Protein AF-A0A7J7WWN2-F1 (afdb_monomer)

pLDDT: mean 95.82, std 2.45, range [84.88, 98.0]

Organism: Myotis myotis (NCBI:txid51298)

Structure (mmCIF, N/CA/C/O backbone):
data_AF-A0A7J7WWN2-F1
#
_entry.id   AF-A0A7J7WWN2-F1
#
loop_
_atom_site.group_PDB
_atom_site.id
_atom_site.type_symbol
_atom_site.label_atom_id
_atom_site.label_alt_id
_atom_site.label_comp_id
_atom_site.label_asym_id
_atom_site.label_entity_id
_atom_site.label_seq_id
_atom_site.pdbx_PDB_ins_code
_atom_site.Cartn_x
_atom_site.Cartn_y
_atom_site.Cartn_z
_atom_site.occupancy
_atom_site.B_iso_or_equiv
_atom_site.auth_seq_id
_atom_site.auth_comp_id
_atom_site.auth_asym_id
_atom_site.auth_atom_id
_atom_site.pdbx_PDB_model_num
ATOM 1 N N . MET A 1 1 ? -7.287 5.541 -1.087 1.00 90.25 1 MET A N 1
ATOM 2 C CA . MET A 1 1 ? -7.544 4.145 -0.669 1.00 90.25 1 MET A CA 1
ATOM 3 C C . MET A 1 1 ? -7.756 4.014 0.842 1.00 90.25 1 MET A C 1
ATOM 5 O O . MET A 1 1 ? -8.864 3.671 1.226 1.00 90.25 1 MET A O 1
ATOM 9 N N . LYS A 1 2 ? -6.791 4.388 1.701 1.00 93.00 2 LYS A N 1
ATOM 10 C CA . LYS A 1 2 ? -6.899 4.333 3.181 1.00 93.00 2 LYS A CA 1
ATOM 11 C C . LYS A 1 2 ? -8.249 4.774 3.766 1.00 93.00 2 LYS A C 1
ATOM 13 O O . LYS A 1 2 ? -8.910 3.992 4.434 1.00 93.00 2 LYS A O 1
ATOM 18 N N . SER A 1 3 ? -8.684 6.007 3.483 1.00 96.56 3 SER A N 1
ATOM 19 C CA . SER A 1 3 ? -9.949 6.557 4.012 1.00 96.56 3 SER A CA 1
ATOM 20 C C . SER A 1 3 ? -11.171 5.703 3.648 1.00 96.56 3 SER A C 1
ATOM 22 O O . SER A 1 3 ? -12.039 5.461 4.482 1.00 96.56 3 SER A O 1
ATOM 24 N N 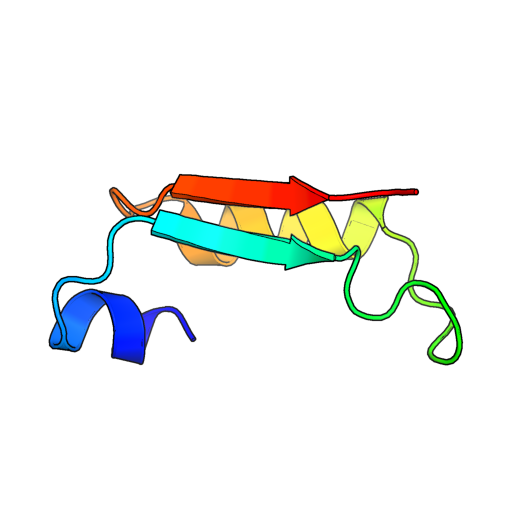. HIS A 1 4 ? -11.207 5.171 2.422 1.00 97.00 4 HIS A N 1
ATOM 25 C CA . HIS A 1 4 ? -12.271 4.271 1.993 1.00 97.00 4 HIS A CA 1
ATOM 26 C C . HIS A 1 4 ? -12.244 2.955 2.778 1.00 97.00 4 HIS A C 1
ATOM 28 O O . HIS A 1 4 ? -13.296 2.483 3.193 1.00 97.00 4 HIS A O 1
ATOM 34 N N . CYS A 1 5 ? -11.062 2.384 3.014 1.00 97.25 5 CYS A N 1
ATOM 35 C CA . CYS A 1 5 ? -10.932 1.144 3.776 1.00 97.25 5 CYS A CA 1
ATOM 36 C C . CYS A 1 5 ? -11.405 1.321 5.223 1.00 97.25 5 CYS A C 1
ATOM 38 O O . CYS A 1 5 ? -12.242 0.552 5.682 1.00 97.25 5 CYS A O 1
ATOM 40 N N . LEU A 1 6 ? -10.979 2.399 5.890 1.00 96.75 6 LEU A N 1
ATOM 41 C CA . LEU A 1 6 ? -11.409 2.719 7.256 1.00 96.75 6 LEU A CA 1
ATOM 42 C C . LEU A 1 6 ? -12.921 2.944 7.350 1.00 96.75 6 LEU A C 1
ATOM 44 O O . LEU A 1 6 ? -13.575 2.412 8.241 1.00 96.75 6 LEU A O 1
ATOM 48 N N . LYS A 1 7 ? -13.495 3.700 6.407 1.00 98.00 7 LYS A N 1
ATOM 49 C CA . LYS A 1 7 ? -14.933 3.996 6.397 1.00 98.00 7 LYS A CA 1
ATOM 50 C C . LYS A 1 7 ? -15.796 2.747 6.191 1.00 98.00 7 LYS A C 1
ATOM 52 O O . LYS A 1 7 ? -16.914 2.707 6.690 1.00 98.00 7 LYS A O 1
ATOM 57 N N . ASN A 1 8 ? -15.301 1.766 5.438 1.00 97.69 8 ASN A N 1
ATOM 58 C CA . ASN A 1 8 ? -16.068 0.582 5.047 1.00 97.69 8 ASN A CA 1
ATOM 59 C C . ASN A 1 8 ? -15.610 -0.704 5.756 1.00 97.69 8 ASN A C 1
ATOM 61 O O . ASN A 1 8 ? -16.075 -1.779 5.397 1.00 97.69 8 ASN A O 1
ATOM 65 N N . GLY A 1 9 ? -14.707 -0.611 6.739 1.00 96.75 9 GLY A N 1
ATOM 66 C CA . GLY A 1 9 ? -14.213 -1.772 7.484 1.00 96.75 9 GLY A CA 1
ATOM 67 C C . GLY A 1 9 ? -13.421 -2.771 6.635 1.00 96.75 9 GLY A C 1
ATOM 68 O O . GLY A 1 9 ? -13.446 -3.964 6.919 1.00 96.75 9 GLY A O 1
ATOM 69 N N . VAL A 1 10 ? -12.743 -2.311 5.580 1.00 97.50 10 VAL A N 1
ATOM 70 C CA . VAL A 1 10 ? -11.874 -3.171 4.763 1.00 97.50 10 VAL A CA 1
ATOM 71 C C . VAL A 1 10 ? -10.534 -3.328 5.471 1.00 97.50 10 VAL A C 1
ATOM 73 O O . VAL A 1 10 ? -9.805 -2.348 5.623 1.00 97.50 10 VAL A O 1
ATOM 76 N N . THR A 1 11 ? -10.212 -4.556 5.870 1.00 97.62 11 THR A N 1
ATOM 77 C CA . THR A 1 11 ? -8.982 -4.903 6.597 1.00 97.62 11 THR A CA 1
ATOM 78 C C . THR A 1 11 ? -7.936 -5.592 5.733 1.00 97.62 11 THR A C 1
ATOM 80 O O . THR A 1 11 ? -6.778 -5.622 6.121 1.00 97.62 11 THR A O 1
ATOM 83 N N . ASP A 1 12 ? -8.295 -6.118 4.562 1.00 98.00 12 ASP A N 1
ATOM 84 C CA . ASP A 1 12 ? -7.383 -6.901 3.726 1.00 98.00 12 ASP A CA 1
ATOM 85 C C . ASP A 1 12 ? -7.402 -6.376 2.284 1.00 98.00 12 ASP A C 1
ATOM 87 O O . ASP A 1 12 ? -8.452 -6.284 1.642 1.00 98.00 12 ASP A O 1
ATOM 91 N N . LEU A 1 13 ? -6.227 -6.018 1.767 1.00 96.75 13 LEU A N 1
ATOM 92 C CA . LEU A 1 13 ? -6.016 -5.508 0.414 1.00 96.75 13 LEU A CA 1
ATOM 93 C C . LEU A 1 13 ? -4.995 -6.376 -0.318 1.00 96.75 13 LEU A C 1
ATOM 95 O O . LEU A 1 13 ? -3.868 -6.542 0.135 1.00 96.75 13 LEU A O 1
ATOM 99 N N . SER A 1 14 ? -5.369 -6.892 -1.487 1.00 97.44 14 SER A N 1
ATOM 100 C CA . SER A 1 14 ? -4.462 -7.613 -2.388 1.00 97.44 14 SER A CA 1
ATOM 101 C C . SER A 1 14 ? -4.208 -6.787 -3.643 1.00 97.44 14 SER A C 1
ATOM 103 O O . SER A 1 14 ? -5.159 -6.319 -4.269 1.00 97.44 14 SER A O 1
ATOM 105 N N . MET A 1 15 ? -2.943 -6.591 -4.019 1.00 96.38 15 MET A N 1
ATOM 106 C CA . MET A 1 15 ? -2.582 -5.773 -5.185 1.00 96.38 15 MET A CA 1
ATOM 107 C C . MET A 1 15 ? -1.268 -6.225 -5.844 1.00 96.38 15 MET A C 1
ATOM 109 O O . MET A 1 15 ? -0.460 -6.886 -5.199 1.00 96.38 15 MET A O 1
ATOM 113 N N . PRO A 1 16 ? -1.015 -5.888 -7.120 1.00 95.69 16 PRO A N 1
ATOM 114 C CA . PRO A 1 16 ? 0.303 -6.066 -7.730 1.00 95.69 16 PRO A CA 1
ATOM 115 C C . PRO A 1 16 ? 1.284 -4.968 -7.283 1.00 95.69 16 PRO A C 1
ATOM 117 O O . PRO A 1 16 ? 0.913 -4.036 -6.565 1.00 95.69 16 PRO A O 1
ATOM 120 N N . ARG A 1 17 ? 2.534 -5.024 -7.762 1.00 95.44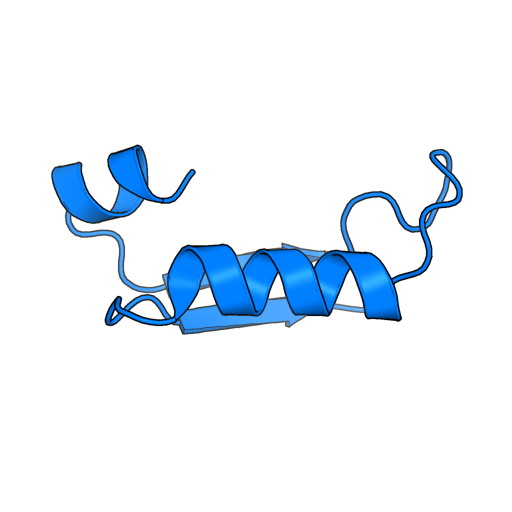 17 ARG A N 1
ATOM 121 C CA . ARG A 1 17 ? 3.481 -3.900 -7.648 1.00 95.44 17 ARG A CA 1
ATOM 122 C C . ARG A 1 17 ? 3.016 -2.701 -8.483 1.00 95.44 17 ARG A C 1
ATOM 124 O O . ARG A 1 17 ? 3.316 -2.606 -9.674 1.00 95.44 17 ARG A O 1
ATOM 131 N N . ILE A 1 18 ? 2.245 -1.808 -7.866 1.00 94.25 18 ILE A N 1
ATOM 132 C CA . ILE A 1 18 ? 1.664 -0.637 -8.536 1.00 94.25 18 ILE A CA 1
ATOM 133 C C . ILE A 1 18 ? 2.752 0.335 -9.018 1.00 94.25 18 ILE A C 1
ATOM 135 O O . ILE A 1 18 ? 3.719 0.600 -8.312 1.00 94.25 18 ILE A O 1
ATOM 139 N N . GLY A 1 19 ? 2.600 0.858 -10.236 1.00 93.31 19 GLY A N 1
ATOM 140 C CA . GLY A 1 19 ? 3.495 1.872 -10.810 1.00 93.31 19 GLY A CA 1
ATOM 141 C C . GLY A 1 19 ? 4.891 1.391 -11.240 1.00 93.31 19 GLY A C 1
ATOM 142 O O . GLY A 1 19 ? 5.641 2.163 -11.829 1.00 93.31 19 GLY A O 1
ATOM 143 N N . CYS A 1 20 ? 5.260 0.125 -11.020 1.00 92.06 20 CYS A N 1
ATOM 144 C CA . CYS 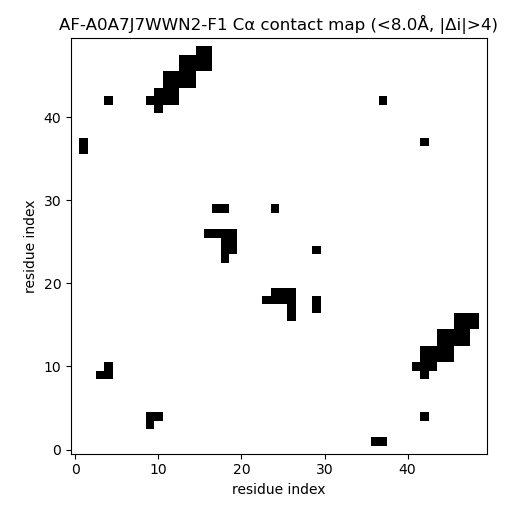A 1 20 ? 6.625 -0.362 -11.291 1.00 92.06 20 CYS A CA 1
ATOM 145 C C . CYS A 1 20 ? 6.876 -0.902 -12.707 1.00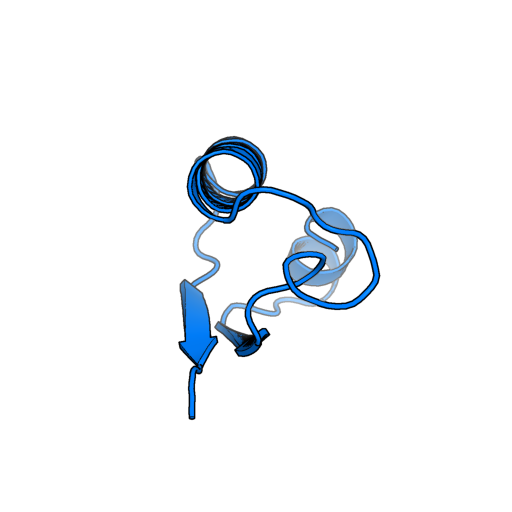 92.06 20 CYS A C 1
ATOM 147 O O . CYS A 1 20 ? 7.972 -1.367 -13.005 1.00 92.06 20 CYS A O 1
ATOM 149 N N . GLY A 1 21 ? 5.867 -0.871 -13.578 1.00 90.31 21 GLY A N 1
ATOM 150 C CA . GLY A 1 21 ? 5.975 -1.300 -14.973 1.00 90.31 21 GLY A CA 1
ATOM 151 C C . GLY A 1 21 ? 6.097 -0.110 -15.919 1.00 90.31 21 GLY A C 1
ATOM 152 O O . GLY A 1 21 ? 7.163 0.478 -16.083 1.00 90.31 21 GLY A O 1
ATOM 153 N N . LEU A 1 22 ? 4.974 0.252 -16.542 1.00 94.19 22 LEU A N 1
ATOM 154 C CA . LEU A 1 22 ? 4.908 1.333 -17.530 1.00 94.19 22 LEU A CA 1
ATOM 155 C C . LEU A 1 22 ? 5.256 2.707 -16.943 1.00 94.19 22 LEU A C 1
ATOM 157 O O . LEU A 1 22 ? 5.928 3.487 -17.614 1.00 94.19 22 LEU A O 1
ATOM 161 N N . ASP A 1 23 ? 4.873 2.963 -15.690 1.00 95.06 23 ASP A N 1
ATOM 162 C CA . ASP A 1 23 ? 5.127 4.245 -15.013 1.00 95.06 23 ASP A CA 1
ATOM 163 C C . ASP A 1 23 ? 6.567 4.370 -14.486 1.00 95.06 23 ASP A C 1
ATOM 165 O O . ASP A 1 23 ? 6.977 5.442 -14.044 1.00 95.06 23 ASP A O 1
ATOM 169 N N . ARG A 1 24 ? 7.357 3.287 -14.572 1.00 94.06 24 ARG A N 1
ATOM 170 C CA . ARG A 1 24 ? 8.785 3.227 -14.213 1.00 94.06 24 ARG A CA 1
ATOM 171 C C . ARG A 1 24 ? 9.111 3.689 -12.786 1.00 94.06 24 ARG A C 1
ATOM 173 O O . ARG A 1 24 ? 10.236 4.119 -12.526 1.00 94.06 24 ARG A O 1
ATOM 180 N N . LEU A 1 25 ? 8.164 3.597 -11.855 1.00 96.50 25 LEU A N 1
ATOM 181 C CA . LEU A 1 25 ? 8.432 3.874 -10.447 1.00 96.50 25 LEU A CA 1
ATOM 182 C C . LEU A 1 25 ? 9.266 2.744 -9.837 1.00 96.50 25 LEU A C 1
ATOM 184 O O . LEU A 1 25 ? 9.085 1.568 -10.150 1.00 96.50 25 LEU A O 1
ATOM 188 N N . GLN A 1 26 ? 10.170 3.100 -8.931 1.00 96.75 26 GLN A N 1
ATOM 189 C CA . GLN A 1 26 ? 10.938 2.120 -8.167 1.00 96.75 26 GLN A CA 1
ATOM 190 C C . GLN A 1 26 ? 10.074 1.563 -7.039 1.00 96.75 26 GLN A C 1
ATOM 192 O O . GLN A 1 26 ? 9.469 2.332 -6.286 1.00 96.75 26 GLN A O 1
ATOM 197 N N . TRP A 1 27 ? 10.003 0.235 -6.938 1.00 96.00 27 TRP A N 1
ATOM 198 C CA . TRP A 1 27 ? 9.143 -0.431 -5.960 1.00 96.00 27 TRP A CA 1
ATOM 199 C C . TRP A 1 27 ? 9.531 -0.069 -4.531 1.00 96.00 27 TRP A C 1
ATOM 201 O O . TRP A 1 27 ? 8.648 0.125 -3.711 1.00 96.00 27 TRP A O 1
ATOM 211 N N . GLU A 1 28 ? 10.822 0.107 -4.266 1.00 96.44 28 GLU A N 1
ATOM 212 C CA . GLU A 1 28 ? 11.374 0.480 -2.963 1.00 96.44 28 GLU A CA 1
ATOM 213 C C . GLU A 1 28 ? 10.788 1.811 -2.456 1.00 96.44 28 GLU A C 1
ATOM 215 O O . GLU A 1 28 ? 10.450 1.959 -1.280 1.00 96.44 28 GLU A O 1
ATOM 220 N N . ASN A 1 29 ? 10.589 2.772 -3.362 1.00 97.00 29 ASN A N 1
ATOM 221 C CA . ASN A 1 29 ? 9.988 4.062 -3.024 1.00 97.00 29 ASN A CA 1
ATOM 222 C C . ASN A 1 29 ? 8.474 3.921 -2.825 1.00 97.00 29 ASN A C 1
ATOM 224 O O . ASN A 1 29 ? 7.903 4.486 -1.895 1.00 97.00 29 ASN A O 1
ATOM 228 N N . VAL A 1 30 ? 7.817 3.151 -3.695 1.00 96.94 30 VAL A N 1
ATOM 229 C CA . VAL A 1 30 ? 6.368 2.926 -3.636 1.00 96.94 30 VAL A CA 1
ATOM 230 C C . VAL A 1 30 ? 5.975 2.164 -2.367 1.00 96.94 30 VAL A C 1
ATOM 232 O O . VAL A 1 30 ? 5.003 2.545 -1.718 1.00 96.94 30 VAL A O 1
ATOM 235 N N . SER A 1 31 ? 6.725 1.128 -1.984 1.00 97.06 31 SER A N 1
ATOM 236 C CA . SER A 1 31 ? 6.478 0.351 -0.767 1.00 97.06 31 SER A CA 1
ATOM 237 C C . SER A 1 31 ? 6.608 1.213 0.480 1.00 97.06 31 SER A C 1
ATOM 239 O O . SER A 1 31 ? 5.721 1.162 1.323 1.00 97.06 31 SER A O 1
ATOM 241 N N . THR A 1 32 ? 7.629 2.073 0.544 1.00 97.88 32 THR A N 1
ATOM 242 C CA . THR A 1 32 ? 7.818 3.011 1.664 1.00 97.88 32 THR A CA 1
ATOM 243 C C . THR A 1 32 ? 6.605 3.930 1.822 1.00 97.88 32 THR A C 1
ATOM 245 O O . THR A 1 32 ? 6.055 4.058 2.910 1.00 97.88 32 THR A O 1
ATOM 248 N N . ILE A 1 33 ? 6.105 4.497 0.718 1.00 97.06 33 ILE A N 1
ATOM 249 C CA . ILE A 1 33 ? 4.907 5.351 0.741 1.00 97.06 33 ILE A CA 1
ATOM 250 C C . ILE A 1 33 ? 3.673 4.562 1.204 1.00 97.06 33 ILE A C 1
ATOM 252 O O . ILE A 1 33 ? 2.840 5.087 1.942 1.00 97.06 33 ILE A O 1
ATOM 256 N N . ILE A 1 34 ? 3.516 3.312 0.760 1.00 96.88 34 ILE A N 1
ATOM 257 C CA . ILE A 1 34 ? 2.402 2.460 1.196 1.00 96.88 34 ILE A CA 1
ATOM 258 C C . ILE A 1 34 ? 2.493 2.208 2.705 1.00 96.88 34 ILE A C 1
ATOM 260 O O . ILE A 1 34 ? 1.492 2.367 3.401 1.00 96.88 34 ILE A O 1
ATOM 264 N N . GLU A 1 35 ? 3.669 1.853 3.211 1.00 96.75 35 GLU A N 1
ATOM 265 C CA . GLU A 1 35 ? 3.903 1.615 4.636 1.00 96.75 35 GLU A CA 1
ATOM 266 C C . GLU A 1 35 ? 3.586 2.865 5.464 1.00 96.75 35 GLU A C 1
ATOM 268 O O . GLU A 1 35 ? 2.735 2.788 6.345 1.00 96.75 35 GLU A O 1
ATOM 273 N N . GLU A 1 36 ? 4.137 4.031 5.117 1.00 97.69 36 GLU A N 1
ATOM 274 C CA . GLU A 1 36 ? 3.875 5.305 5.810 1.00 97.69 36 GLU A CA 1
ATOM 275 C C . GLU A 1 36 ? 2.389 5.689 5.797 1.00 97.69 36 GLU A C 1
ATOM 277 O O . GLU A 1 36 ? 1.807 6.105 6.803 1.00 97.69 36 GLU A O 1
ATOM 282 N N . VAL A 1 37 ? 1.718 5.535 4.650 1.00 96.88 37 VAL A N 1
ATOM 283 C CA . VAL A 1 37 ? 0.295 5.869 4.545 1.00 96.88 37 VAL A CA 1
ATOM 284 C C . VAL A 1 37 ? -0.537 4.954 5.445 1.00 96.88 37 VAL A C 1
ATOM 286 O O . VAL A 1 37 ? -1.508 5.429 6.041 1.00 96.88 37 VAL A O 1
ATOM 289 N N . PHE A 1 38 ? -0.189 3.675 5.578 1.00 96.81 38 PHE A N 1
ATOM 290 C CA . PHE A 1 38 ? -0.972 2.682 6.321 1.00 96.81 38 PHE A CA 1
ATOM 291 C C . PHE A 1 38 ? -0.434 2.351 7.732 1.00 96.81 38 PHE A C 1
ATOM 293 O O . PHE A 1 38 ? -1.096 1.596 8.442 1.00 96.81 38 PHE A O 1
ATOM 300 N N . GLU A 1 39 ? 0.657 2.983 8.182 1.00 94.12 39 GLU A N 1
ATOM 301 C CA . GLU A 1 39 ? 1.419 2.689 9.417 1.00 94.12 39 GLU A CA 1
ATOM 302 C C . GLU A 1 39 ? 0.570 2.595 10.701 1.00 94.12 39 GLU A C 1
ATOM 304 O O . GLU A 1 39 ? 0.850 1.799 11.589 1.00 94.12 39 GLU A O 1
ATOM 309 N N . ALA A 1 40 ? -0.514 3.366 10.788 1.00 95.19 40 ALA A N 1
ATOM 310 C CA . ALA A 1 40 ? -1.408 3.409 11.949 1.00 95.19 40 ALA A CA 1
ATOM 311 C C . ALA A 1 40 ? -2.792 2.799 11.661 1.00 95.19 40 ALA A C 1
ATOM 313 O O . ALA A 1 40 ? -3.820 3.358 12.053 1.00 95.19 40 ALA A O 1
ATOM 314 N N . THR A 1 41 ? -2.846 1.709 10.894 1.00 96.00 41 THR A N 1
ATOM 315 C CA . THR A 1 41 ? -4.101 1.019 10.561 1.00 96.00 41 THR A CA 1
ATOM 316 C C . THR A 1 41 ? -3.962 -0.493 10.662 1.00 96.00 41 THR A C 1
ATOM 318 O O . THR A 1 41 ? -2.919 -1.038 10.323 1.00 96.00 41 THR A O 1
ATOM 321 N N . ASP A 1 42 ? -5.048 -1.182 11.015 1.00 96.19 42 ASP A N 1
ATOM 322 C CA . ASP A 1 42 ? -5.117 -2.653 11.019 1.00 96.19 42 ASP A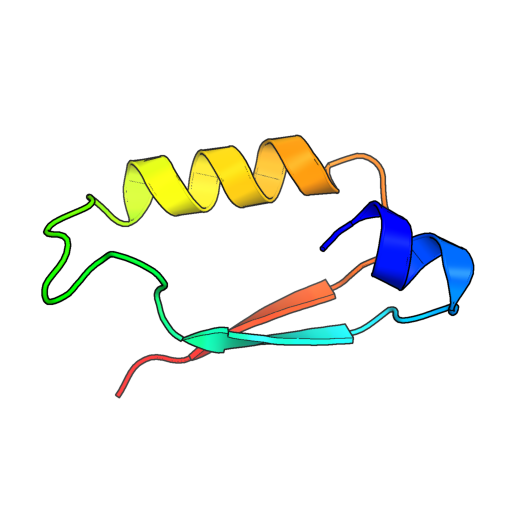 CA 1
ATOM 323 C C . ASP A 1 42 ? -5.339 -3.243 9.610 1.00 96.19 42 ASP A C 1
ATOM 325 O O . ASP A 1 42 ? -5.920 -4.316 9.446 1.00 96.19 42 ASP A O 1
ATOM 329 N N . ILE A 1 43 ? -4.927 -2.518 8.566 1.00 97.75 43 ILE A N 1
ATOM 330 C CA . ILE A 1 43 ? -5.128 -2.919 7.175 1.00 97.75 43 ILE A CA 1
ATOM 331 C C . ILE A 1 43 ? -3.916 -3.725 6.716 1.00 97.75 43 ILE A C 1
ATOM 333 O O . ILE A 1 43 ? -2.809 -3.204 6.584 1.00 97.75 43 ILE A O 1
ATOM 337 N N . ARG A 1 44 ? -4.137 -4.998 6.409 1.00 97.81 44 ARG A N 1
ATOM 338 C CA . ARG A 1 44 ? -3.151 -5.893 5.818 1.00 97.81 44 ARG A CA 1
ATOM 339 C C . ARG A 1 44 ? -3.100 -5.700 4.311 1.00 97.81 44 ARG A C 1
ATOM 341 O O . ARG A 1 44 ? -4.112 -5.802 3.622 1.00 97.81 44 ARG A O 1
ATOM 348 N N . ILE A 1 45 ? -1.897 -5.484 3.792 1.00 97.81 45 ILE A N 1
ATOM 349 C CA . ILE A 1 45 ? -1.648 -5.363 2.358 1.00 97.81 45 ILE A CA 1
ATOM 350 C C . ILE A 1 45 ? -0.793 -6.546 1.906 1.00 97.81 45 ILE A C 1
ATOM 352 O O . ILE A 1 45 ? 0.278 -6.798 2.451 1.00 97.81 45 ILE A O 1
ATOM 356 N N . THR A 1 4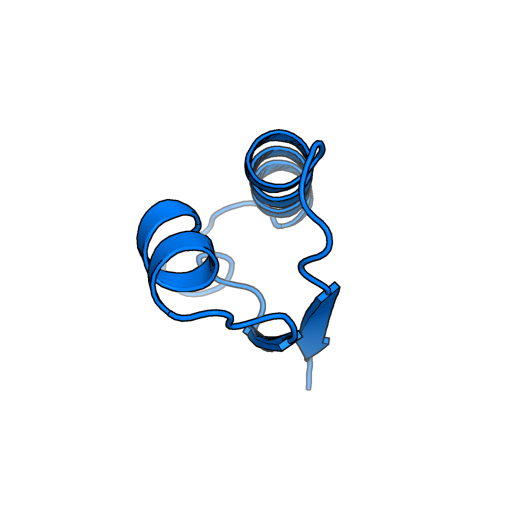6 ? -1.265 -7.284 0.906 1.00 97.69 46 THR A N 1
ATOM 357 C CA . THR A 1 46 ? -0.541 -8.392 0.278 1.00 97.69 46 THR A CA 1
ATOM 358 C C . THR A 1 46 ? -0.216 -8.027 -1.159 1.00 97.69 46 THR A C 1
ATOM 360 O O . THR A 1 46 ? -1.107 -7.770 -1.972 1.00 97.69 46 THR A O 1
ATOM 363 N N . VAL A 1 47 ? 1.079 -7.995 -1.465 1.00 97.31 47 VAL A N 1
AT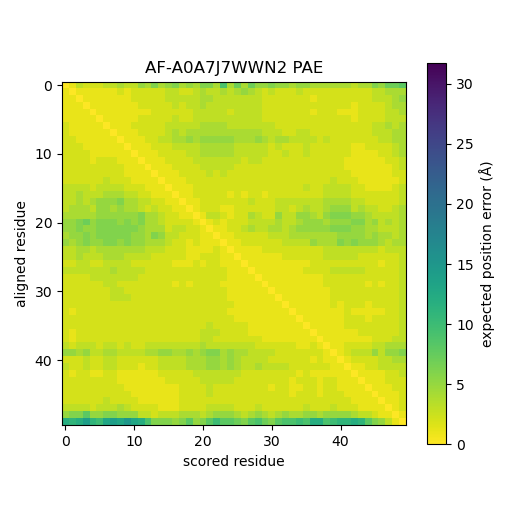OM 364 C CA . VAL A 1 47 ? 1.571 -7.650 -2.797 1.00 97.31 47 VAL A CA 1
ATOM 365 C C . VAL A 1 47 ? 1.932 -8.918 -3.553 1.00 97.31 47 VAL A C 1
ATOM 367 O O . VAL A 1 47 ? 2.742 -9.712 -3.082 1.00 97.31 47 VAL A O 1
ATOM 370 N N . TYR A 1 48 ? 1.352 -9.085 -4.738 1.00 96.06 48 TYR A N 1
ATOM 371 C CA . TYR A 1 48 ? 1.619 -10.214 -5.621 1.00 96.06 48 TYR A CA 1
ATOM 372 C C . TYR A 1 48 ? 2.585 -9.827 -6.741 1.00 96.06 48 TYR A C 1
ATOM 374 O O . TYR A 1 48 ? 2.501 -8.746 -7.332 1.00 96.06 48 TYR A O 1
ATOM 382 N N . THR A 1 49 ? 3.482 -10.752 -7.058 1.00 92.12 49 THR A N 1
ATOM 383 C CA . THR A 1 49 ? 4.352 -10.723 -8.236 1.00 92.12 49 THR A CA 1
ATOM 384 C C . THR A 1 49 ? 4.219 -12.046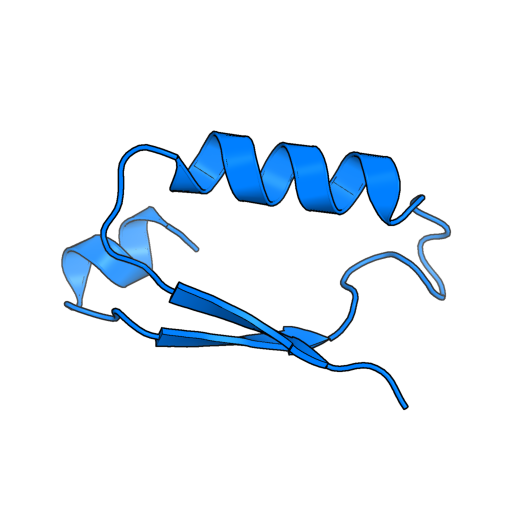 -8.977 1.00 92.12 49 THR A C 1
ATOM 386 O O . THR A 1 49 ? 3.970 -13.069 -8.338 1.00 92.12 49 THR A O 1
ATOM 389 N N . LEU A 1 50 ? 4.360 -12.010 -10.304 1.00 84.88 50 LEU A N 1
ATOM 390 C CA . LEU A 1 50 ? 4.469 -13.211 -11.138 1.00 84.88 50 LEU A CA 1
ATOM 391 C C . LEU A 1 50 ? 5.848 -13.861 -10.994 1.00 84.88 50 LEU A C 1
ATOM 393 O O . LEU A 1 50 ? 6.821 -13.102 -10.774 1.00 84.88 50 LEU A O 1
#

Sequence (50 aa):
MKSHCLKNGVTDLSMPRIGCGLDRLQWENVSTIIEEVFEATDIRITVYTL

Secondary structure (DSSP, 8-state):
-HHHHHHHT--EEEEE-TTSSTT---HHHHHHHHHHHHTTS--EEEEE--

Solvent-accessible surface area (backbone atoms only — not comparable to full-atom values): 3203 Å² total; per-residue (Å²): 109,69,71,60,27,67,75,69,72,53,43,75,45,80,44,61,72,73,52,47,63,94,73,63,42,58,59,74,61,50,50,51,52,51,46,67,75,44,69,91,52,86,56,49,76,47,76,51,81,134

Radius of gyration: 11.58 Å; Cα contacts (8 Å, |Δi|>4): 45; chains: 1; bounding box: 27×20×30 Å

InterPro domains:
  IPR043472 Macro domain-like [G3DSA:3.40.220.10] (1-50)
  IPR043472 Macro domain-like [SSF52949] (4-49)
  IPR050892 ADP-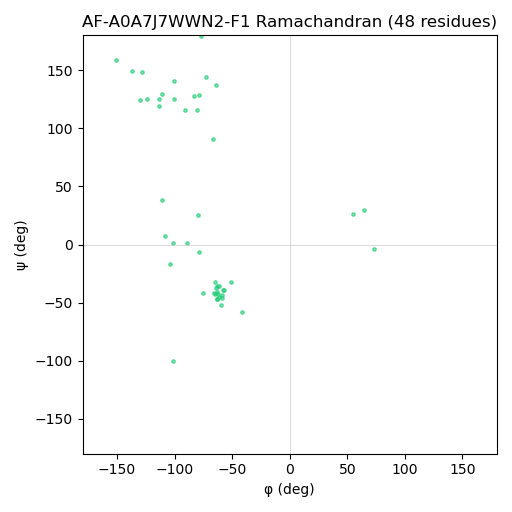ribose derivative metabolism enzymes [PTHR12521] (1-50)

Mean predicted aligned error: 2.47 Å

Nearest PDB structures (foldseek):
  7ce3-assembly1_D  TM=6.527E-01  e=6.241E-01  Homo sapiens
  5gre-assembly1_A  TM=6.182E-01  e=7.194E-01  Homo sapiens
  6kdf-assembly3_F  TM=6.514E-01  e=1.183E+00  Homo sapiens
  8grh-assembly1_B  TM=5.597E-01  e=1.946E+00  Homo sapiens
  6lky-assembly1_B  TM=5.932E-01  e=3.963E+00  Methylococcus capsulatus str. Bath

Foldseek 3Di:
DVVVCVVVVNAEEEEEQPCVPPVVDDSVVVVVVVCVVCVPDNHHYHYDDD